Protein AF-A0A2A4V7C4-F1 (afdb_monomer_lite)

Structure (mmCIF, N/CA/C/O backbone):
data_AF-A0A2A4V7C4-F1
#
_entry.id   AF-A0A2A4V7C4-F1
#
loop_
_atom_site.group_PDB
_atom_site.id
_atom_site.type_symbol
_atom_site.label_atom_id
_atom_site.label_alt_id
_atom_site.label_comp_id
_atom_site.label_asym_id
_atom_site.label_entity_id
_atom_site.label_seq_id
_atom_site.pdbx_PDB_ins_code
_atom_site.Cartn_x
_atom_site.Cartn_y
_atom_site.Cartn_z
_atom_site.occupancy
_atom_site.B_iso_or_equiv
_atom_site.auth_seq_id
_atom_site.auth_comp_id
_atom_site.auth_asym_id
_atom_site.auth_atom_id
_atom_site.pdbx_PDB_model_num
ATOM 1 N N . MET A 1 1 ? -50.297 -14.830 49.606 1.00 53.78 1 MET A N 1
ATOM 2 C CA . MET A 1 1 ? -48.81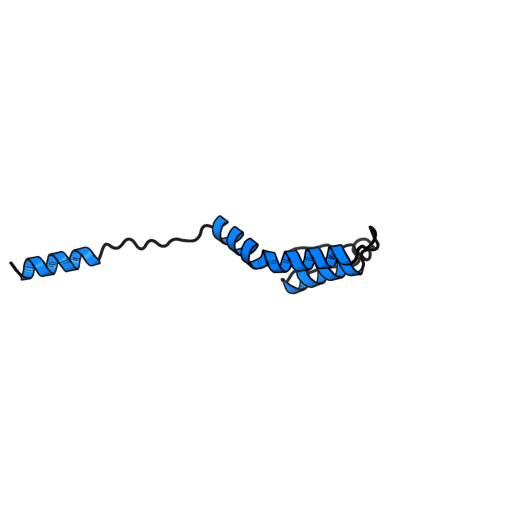4 -14.802 49.584 1.00 53.78 1 MET A CA 1
ATOM 3 C C . MET A 1 1 ? -48.220 -15.197 48.227 1.00 53.78 1 MET A C 1
ATOM 5 O O . MET A 1 1 ? -47.439 -14.420 47.709 1.00 53.78 1 MET A O 1
ATOM 9 N N . LYS A 1 2 ? -48.659 -16.287 47.569 1.00 44.44 2 LYS A N 1
ATOM 10 C CA . LYS A 1 2 ? -48.144 -16.719 46.241 1.00 44.44 2 LYS A CA 1
ATOM 11 C C . LYS A 1 2 ? -48.295 -15.696 45.090 1.00 44.44 2 LYS A C 1
ATOM 13 O O . LYS A 1 2 ? -47.464 -15.665 44.196 1.00 44.44 2 LYS A O 1
ATOM 18 N N . ARG A 1 3 ? -49.326 -14.835 45.126 1.00 51.78 3 ARG A N 1
ATOM 19 C CA . ARG A 1 3 ? -49.554 -13.756 44.135 1.00 51.78 3 ARG A CA 1
ATOM 20 C C . ARG A 1 3 ? -48.656 -12.528 44.342 1.00 51.78 3 ARG A C 1
ATOM 22 O O . ARG A 1 3 ? -48.299 -11.886 43.366 1.00 51.78 3 ARG A O 1
ATOM 29 N N . LEU A 1 4 ? -48.250 -12.249 45.588 1.00 54.84 4 LEU A N 1
ATOM 30 C CA . LEU A 1 4 ? -47.230 -11.230 45.872 1.00 54.84 4 LEU A CA 1
ATOM 31 C C . LEU A 1 4 ? -45.839 -11.726 45.459 1.00 54.84 4 LEU A C 1
ATOM 33 O O . LEU A 1 4 ? -45.064 -10.961 44.898 1.00 54.84 4 LEU A O 1
ATOM 37 N N . SER A 1 5 ? -45.554 -13.016 45.669 1.00 52.66 5 SER A N 1
ATOM 38 C CA . SER A 1 5 ? -44.297 -13.635 45.232 1.00 52.66 5 SER A CA 1
ATOM 39 C C . SER A 1 5 ? -44.124 -13.622 43.709 1.00 52.66 5 SER A C 1
ATOM 41 O O . SER A 1 5 ? -43.003 -13.479 43.241 1.00 52.66 5 SER A O 1
ATOM 43 N N . LEU A 1 6 ? -45.217 -13.735 42.944 1.00 53.28 6 LEU A N 1
ATOM 44 C CA . LEU A 1 6 ? -45.179 -13.725 41.477 1.00 53.28 6 LEU A CA 1
ATOM 45 C C . LEU A 1 6 ? -45.023 -12.312 40.886 1.00 53.28 6 LEU A C 1
ATOM 47 O O . LEU A 1 6 ? -44.414 -12.157 39.836 1.00 53.28 6 LEU A O 1
ATOM 51 N N . ALA A 1 7 ? -45.536 -11.283 41.568 1.00 56.22 7 ALA A N 1
ATOM 52 C CA . ALA A 1 7 ? -45.378 -9.891 41.142 1.00 56.22 7 ALA A CA 1
ATOM 53 C C . ALA A 1 7 ? -43.950 -9.366 41.385 1.00 56.22 7 ALA A C 1
ATOM 55 O O . ALA A 1 7 ? -43.426 -8.577 40.596 1.00 56.22 7 ALA A O 1
ATOM 56 N N . LEU A 1 8 ? -43.304 -9.836 42.458 1.00 56.44 8 LEU A N 1
ATOM 57 C CA . LEU A 1 8 ? -41.955 -9.413 42.830 1.00 56.44 8 LEU A CA 1
ATOM 58 C C . LEU A 1 8 ? -40.881 -9.978 41.885 1.00 56.44 8 LEU A C 1
ATOM 60 O O . LEU A 1 8 ? -39.890 -9.307 41.611 1.00 56.44 8 LEU A O 1
ATOM 64 N N . THR A 1 9 ? -41.094 -11.173 41.329 1.00 56.66 9 THR A N 1
ATOM 65 C CA . THR A 1 9 ? -40.182 -11.766 40.340 1.00 56.66 9 THR A CA 1
ATOM 66 C C . THR A 1 9 ? -40.309 -11.119 38.961 1.00 56.66 9 THR A C 1
ATOM 68 O O . THR A 1 9 ? -39.298 -10.943 38.288 1.00 56.66 9 THR A O 1
ATOM 71 N N . THR A 1 10 ? -41.503 -10.682 38.547 1.00 57.25 10 THR A N 1
ATOM 72 C CA . THR A 1 10 ? -41.690 -9.958 37.274 1.00 57.25 10 THR A CA 1
ATOM 73 C C . THR A 1 10 ? -41.091 -8.551 37.271 1.00 57.25 10 THR A C 1
ATOM 75 O O . THR A 1 10 ? -40.643 -8.092 36.224 1.00 57.25 10 THR A O 1
ATOM 78 N N . ALA A 1 11 ? -41.026 -7.875 38.422 1.00 56.38 11 ALA A N 1
ATOM 79 C CA . ALA A 1 11 ? -40.415 -6.547 38.515 1.00 56.38 11 ALA A CA 1
ATOM 80 C C . ALA A 1 11 ? -38.881 -6.586 38.360 1.00 56.38 11 ALA A C 1
ATOM 82 O O . ALA A 1 11 ? -38.291 -5.636 37.853 1.00 56.38 11 ALA A O 1
ATOM 83 N N . LEU A 1 12 ? -38.242 -7.698 38.740 1.00 54.38 12 LEU A N 1
ATOM 84 C CA . LEU A 1 12 ? -36.785 -7.847 38.700 1.00 54.38 12 LEU A CA 1
ATOM 85 C C . LEU A 1 12 ? -36.238 -8.129 37.285 1.00 54.38 12 LEU A C 1
ATOM 87 O O . LEU A 1 12 ? -35.066 -7.879 37.022 1.00 54.38 12 LEU A O 1
ATOM 91 N N . LEU A 1 13 ? -37.074 -8.603 36.350 1.00 56.34 13 LEU A N 1
ATOM 92 C CA . LEU A 1 13 ? -36.666 -8.814 34.952 1.00 56.34 13 LEU A CA 1
ATOM 93 C C . LEU A 1 13 ? -36.661 -7.532 34.099 1.00 56.34 13 LEU A C 1
ATOM 95 O O . LEU A 1 13 ? -36.068 -7.534 33.025 1.00 56.34 13 LEU A O 1
ATOM 99 N N . LEU A 1 14 ? -37.287 -6.442 34.555 1.00 57.44 14 LEU A N 1
ATOM 100 C CA . LEU A 1 14 ? -37.400 -5.194 33.782 1.00 57.44 14 LEU A CA 1
ATOM 101 C C . LEU A 1 14 ? -36.219 -4.231 33.978 1.00 57.44 14 LEU A C 1
ATOM 103 O O . LEU A 1 14 ? -36.143 -3.213 33.297 1.00 57.44 14 LEU A O 1
ATOM 107 N N . THR A 1 15 ? -35.283 -4.543 34.875 1.00 58.94 15 THR A N 1
ATOM 108 C CA . THR A 1 15 ? -34.139 -3.681 35.208 1.00 58.94 15 THR A CA 1
ATOM 109 C C . THR A 1 15 ? -32.812 -4.274 34.742 1.00 58.94 15 THR A C 1
ATOM 111 O O . THR A 1 15 ? -31.834 -4.265 35.489 1.00 58.94 15 THR A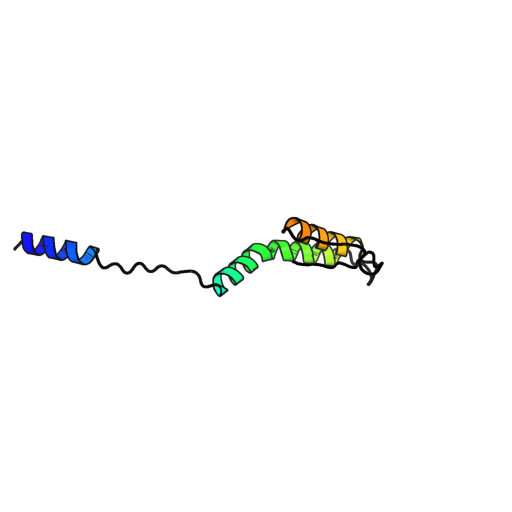 O 1
ATOM 114 N N . GLN A 1 16 ? -32.754 -4.828 33.530 1.00 65.94 16 GLN A N 1
ATOM 115 C CA . GLN A 1 16 ? -31.461 -5.130 32.918 1.00 65.94 16 GLN A CA 1
ATOM 116 C C . GLN A 1 16 ? -30.910 -3.843 32.294 1.00 65.94 16 GLN A C 1
ATOM 118 O O . GLN A 1 16 ? -31.516 -3.333 31.348 1.00 65.94 16 GLN A O 1
ATOM 123 N N . PRO A 1 17 ? -29.791 -3.285 32.792 1.00 64.25 17 PRO A N 1
ATOM 124 C CA . PRO A 1 17 ? -29.106 -2.240 32.057 1.00 64.25 17 PRO A CA 1
ATOM 125 C C . PRO A 1 17 ? -28.629 -2.867 30.747 1.00 64.25 17 PRO A C 1
ATOM 127 O O . PRO A 1 17 ? -27.860 -3.829 30.751 1.00 64.25 17 PRO A O 1
ATOM 130 N N . ALA A 1 18 ? -29.122 -2.354 29.621 1.00 63.12 18 ALA A N 1
ATOM 131 C CA . ALA A 1 18 ? -28.558 -2.671 28.324 1.00 63.12 18 ALA A CA 1
ATOM 132 C C . ALA A 1 18 ? -27.120 -2.145 28.333 1.00 63.12 18 ALA A C 1
ATOM 134 O O . ALA A 1 18 ? -26.890 -0.952 28.142 1.00 63.12 18 ALA A O 1
ATOM 135 N N . LEU A 1 19 ? -26.151 -3.017 28.618 1.00 59.34 19 LEU A N 1
ATOM 136 C CA . LEU A 1 19 ? -24.747 -2.698 28.405 1.00 59.34 19 LEU A CA 1
ATOM 137 C C . LEU A 1 19 ? -24.521 -2.722 26.895 1.00 59.34 19 LEU A C 1
ATOM 139 O O . LEU A 1 19 ? -24.039 -3.701 26.330 1.00 59.34 19 LEU A O 1
ATOM 143 N N . ALA A 1 20 ? -24.946 -1.653 26.227 1.00 59.66 20 ALA A N 1
ATOM 144 C CA . ALA A 1 20 ? -24.484 -1.340 24.893 1.00 59.66 20 ALA A CA 1
ATOM 145 C C . ALA A 1 20 ? -22.999 -0.988 25.033 1.00 59.66 20 ALA A C 1
ATOM 147 O O . ALA A 1 20 ? -22.643 0.147 25.341 1.00 59.66 20 ALA A O 1
ATOM 148 N N . ASN A 1 21 ? -22.132 -1.991 24.895 1.00 63.34 21 ASN A N 1
ATOM 149 C CA . ASN A 1 21 ? -20.706 -1.759 24.740 1.00 63.34 21 ASN A CA 1
ATOM 150 C C . ASN A 1 21 ? -20.502 -1.215 23.322 1.00 63.34 21 ASN A C 1
ATOM 152 O O . ASN A 1 21 ? -20.309 -1.974 22.372 1.00 63.34 21 ASN A O 1
ATOM 156 N N . GLU A 1 22 ? -20.676 0.094 23.145 1.00 68.62 22 GLU A N 1
ATOM 157 C CA . GLU A 1 22 ? -20.254 0.737 21.911 1.00 68.62 22 GLU A CA 1
ATOM 158 C C . GLU A 1 22 ? -18.734 0.660 21.850 1.00 68.62 22 GLU A C 1
ATOM 160 O O . GLU A 1 22 ? -18.047 1.347 22.605 1.00 68.62 22 GLU A O 1
ATOM 165 N N . ASN A 1 23 ? -18.215 -0.173 20.944 1.00 73.81 23 ASN A N 1
ATOM 166 C CA . ASN A 1 23 ? -16.783 -0.214 20.679 1.00 73.81 23 ASN A CA 1
ATOM 167 C C . ASN A 1 23 ? -16.300 1.215 20.410 1.00 73.81 23 ASN A C 1
ATOM 169 O O . ASN A 1 23 ? -16.795 1.901 19.498 1.00 73.81 23 ASN A O 1
ATOM 173 N N . THR A 1 24 ? -15.338 1.644 21.214 1.00 88.94 24 THR A N 1
ATOM 174 C CA . THR A 1 24 ? -14.708 2.956 21.122 1.00 88.94 24 THR A CA 1
ATOM 175 C C . THR A 1 24 ? -14.084 3.133 19.736 1.00 88.94 24 THR A C 1
ATOM 177 O O . THR A 1 24 ? -13.792 2.164 19.024 1.00 88.94 24 THR A O 1
ATOM 180 N N . TRP A 1 25 ? -13.873 4.375 19.294 1.00 92.44 25 TRP A N 1
ATOM 181 C CA . TRP A 1 25 ? -13.221 4.600 17.999 1.00 92.44 25 TRP A CA 1
ATOM 182 C C . TRP A 1 25 ? -11.795 4.026 17.985 1.00 92.44 25 TRP A C 1
ATOM 184 O O . TRP A 1 25 ? -11.340 3.557 16.947 1.00 92.44 25 TRP A O 1
ATOM 194 N N . GLN A 1 26 ? -11.131 3.983 19.142 1.00 94.06 26 GLN A N 1
ATOM 195 C CA . GLN A 1 26 ? -9.824 3.365 19.336 1.00 94.06 26 GLN A CA 1
ATOM 196 C C . GLN A 1 26 ? -9.874 1.862 19.048 1.00 94.06 26 GLN A C 1
ATOM 198 O O . GLN A 1 26 ? -9.088 1.374 18.244 1.00 94.06 26 GLN A O 1
ATOM 203 N N . GLU A 1 27 ? -10.824 1.132 19.639 1.00 93.56 27 GLU A N 1
ATOM 204 C CA . GLU A 1 27 ? -10.995 -0.309 19.391 1.00 93.56 27 GLU A CA 1
ATOM 205 C C . GLU A 1 27 ? -11.331 -0.597 17.926 1.00 93.56 27 GLU A C 1
ATOM 207 O O . GLU A 1 27 ? -10.827 -1.560 17.351 1.00 93.56 27 GLU A O 1
ATOM 212 N N . LYS A 1 28 ? -12.134 0.265 17.291 1.00 94.31 28 LYS A N 1
ATOM 213 C CA . LYS A 1 28 ? -12.442 0.161 15.857 1.00 94.31 28 LYS A CA 1
ATOM 214 C C . LYS A 1 28 ? -11.195 0.352 14.989 1.00 94.31 28 LYS A C 1
ATOM 216 O O . LYS A 1 28 ? -10.995 -0.420 14.056 1.00 94.31 28 LYS A O 1
ATOM 221 N N . VAL A 1 29 ? -10.351 1.339 15.301 1.00 94.62 29 VAL A N 1
ATOM 222 C CA . VAL A 1 29 ? -9.082 1.572 14.590 1.00 94.62 29 VAL A CA 1
ATOM 223 C C . VAL A 1 29 ? -8.118 0.406 14.798 1.00 94.62 29 VAL A C 1
ATOM 225 O O . VAL A 1 29 ? -7.561 -0.089 13.822 1.00 94.62 29 VAL A O 1
ATOM 228 N N . MET A 1 30 ? -7.961 -0.078 16.032 1.00 95.81 30 MET A N 1
ATOM 229 C CA . MET A 1 30 ? -7.089 -1.220 16.321 1.00 95.81 30 MET A CA 1
ATOM 230 C C . MET A 1 30 ? -7.553 -2.480 15.590 1.00 95.81 30 MET A C 1
ATOM 232 O O . MET A 1 30 ? -6.764 -3.105 14.890 1.00 95.81 30 MET A O 1
ATOM 236 N N . SER A 1 31 ? -8.851 -2.789 15.647 1.00 95.94 31 SER A N 1
ATOM 237 C CA . SER A 1 31 ? -9.413 -3.931 14.925 1.00 95.94 31 SER A CA 1
ATOM 238 C C . SER A 1 31 ? -9.223 -3.815 13.411 1.00 95.94 31 SER A C 1
ATOM 240 O O . SER A 1 31 ? -8.948 -4.814 12.752 1.00 95.94 31 SER A O 1
ATOM 242 N N . PHE A 1 32 ? -9.342 -2.612 12.846 1.00 94.62 32 PHE A N 1
ATOM 243 C CA . PHE A 1 32 ? -9.073 -2.383 11.428 1.00 94.62 32 PHE A CA 1
ATOM 244 C C . PHE A 1 32 ? -7.606 -2.658 11.066 1.00 94.62 32 PHE A C 1
ATOM 246 O O . PHE A 1 32 ? -7.342 -3.316 10.059 1.00 94.62 32 PHE A O 1
ATOM 253 N N . VAL A 1 33 ? -6.657 -2.190 11.885 1.00 95.44 33 VAL A N 1
ATOM 254 C CA . VAL A 1 33 ? -5.225 -2.460 11.687 1.00 95.44 33 VAL A CA 1
ATOM 255 C C . VAL A 1 33 ? -4.952 -3.962 11.747 1.00 95.44 33 VAL A C 1
ATOM 257 O O . VAL A 1 33 ? -4.339 -4.497 10.824 1.00 95.44 33 VAL A O 1
ATOM 260 N N . ASP A 1 34 ? -5.477 -4.652 12.761 1.00 97.00 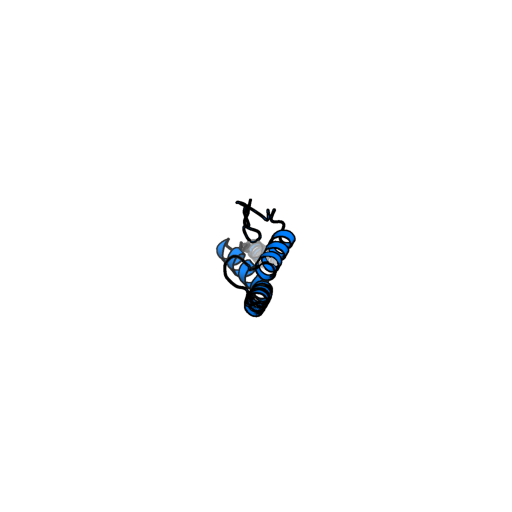34 ASP A N 1
ATOM 261 C CA . ASP A 1 34 ? -5.304 -6.100 12.929 1.00 97.00 34 ASP A CA 1
ATOM 262 C C . ASP A 1 34 ? -5.869 -6.881 11.733 1.00 97.00 34 ASP A C 1
ATOM 264 O O . ASP A 1 34 ? -5.221 -7.787 11.208 1.00 97.00 34 ASP A O 1
ATOM 268 N N . GLN A 1 35 ? -7.051 -6.495 11.240 1.00 97.19 35 GLN A N 1
ATOM 269 C CA . GLN A 1 35 ? -7.679 -7.114 10.068 1.00 97.19 35 GLN A CA 1
ATOM 270 C C . GLN A 1 35 ? -6.849 -6.952 8.787 1.00 97.19 35 GLN A C 1
ATOM 272 O O . GLN A 1 35 ? -6.914 -7.807 7.901 1.00 97.19 35 GLN A O 1
ATOM 277 N N . LYS A 1 36 ? -6.083 -5.863 8.659 1.00 96.50 36 LYS A N 1
ATOM 278 C CA . LYS A 1 36 ? -5.294 -5.558 7.457 1.00 96.50 36 LYS A CA 1
ATOM 279 C C . LYS A 1 36 ? -3.822 -5.972 7.561 1.00 96.50 36 LYS A C 1
ATOM 281 O O . LYS A 1 36 ? -3.154 -6.022 6.529 1.00 96.50 36 LYS A O 1
ATOM 286 N N . ALA A 1 37 ? -3.335 -6.324 8.752 1.00 97.06 37 ALA A N 1
ATOM 287 C CA . ALA A 1 37 ? -1.928 -6.632 9.019 1.00 97.06 37 ALA A CA 1
ATOM 288 C C . ALA A 1 37 ? -1.322 -7.623 8.010 1.00 97.06 37 ALA A C 1
ATOM 290 O O . ALA A 1 37 ? -0.338 -7.305 7.348 1.00 97.06 37 ALA A O 1
ATOM 291 N N . SER A 1 38 ? -1.970 -8.773 7.791 1.00 97.75 38 SER A N 1
ATOM 292 C CA . SER A 1 38 ? -1.464 -9.792 6.858 1.00 97.75 38 SER A CA 1
ATOM 293 C C . SER A 1 38 ? -1.348 -9.288 5.413 1.00 97.75 38 SER A C 1
ATOM 295 O O . SER A 1 38 ? -0.404 -9.644 4.708 1.00 97.75 38 SER A O 1
ATOM 297 N N . VAL A 1 39 ? -2.281 -8.443 4.964 1.00 96.56 39 VAL A N 1
ATOM 298 C CA . VAL A 1 39 ? -2.239 -7.858 3.616 1.00 96.56 39 VAL A CA 1
ATOM 299 C C . VAL A 1 39 ? -1.056 -6.900 3.496 1.00 96.56 39 VAL A C 1
ATOM 301 O O . VAL A 1 39 ? -0.329 -6.946 2.502 1.00 96.56 39 VAL A O 1
ATOM 304 N N . TYR A 1 40 ? -0.831 -6.067 4.511 1.00 96.25 40 TYR A N 1
ATOM 305 C CA . TYR A 1 40 ? 0.285 -5.123 4.532 1.00 96.25 40 TYR A CA 1
ATOM 306 C C . TYR A 1 40 ? 1.641 -5.825 4.622 1.00 96.25 40 TYR A C 1
ATOM 308 O O . TYR A 1 40 ? 2.559 -5.424 3.909 1.00 96.25 40 TYR A O 1
ATOM 316 N N . ASP A 1 41 ? 1.749 -6.913 5.386 1.00 97.50 41 ASP A N 1
ATOM 317 C CA . ASP A 1 41 ? 2.966 -7.731 5.453 1.00 97.50 41 ASP A CA 1
ATOM 318 C C . ASP A 1 41 ? 3.339 -8.298 4.079 1.00 97.50 41 ASP A C 1
ATOM 320 O O . ASP A 1 41 ? 4.490 -8.208 3.649 1.00 97.50 41 ASP A O 1
ATOM 324 N N . ILE A 1 42 ? 2.359 -8.839 3.347 1.00 97.31 42 ILE A N 1
ATOM 325 C CA . ILE A 1 42 ? 2.579 -9.367 1.994 1.00 97.31 42 ILE A CA 1
ATOM 326 C C . ILE A 1 42 ? 3.056 -8.254 1.060 1.00 97.31 42 ILE A C 1
ATOM 328 O O . ILE A 1 42 ? 4.040 -8.432 0.348 1.00 97.31 42 ILE A O 1
ATOM 332 N N . ILE A 1 43 ? 2.393 -7.095 1.079 1.00 96.38 43 ILE A N 1
ATOM 333 C CA . ILE A 1 43 ? 2.763 -5.951 0.235 1.00 96.38 43 ILE A CA 1
ATOM 334 C C . ILE A 1 43 ? 4.182 -5.473 0.552 1.00 96.38 43 ILE A C 1
ATOM 336 O O . ILE A 1 43 ? 4.966 -5.244 -0.369 1.00 96.38 43 ILE A O 1
ATOM 340 N N . ALA A 1 44 ? 4.521 -5.336 1.834 1.00 95.31 44 ALA A N 1
ATOM 341 C CA . ALA A 1 44 ? 5.837 -4.891 2.272 1.00 95.31 44 ALA A CA 1
ATOM 342 C C . ALA A 1 44 ? 6.934 -5.873 1.839 1.00 95.31 44 ALA A C 1
ATOM 344 O O . ALA A 1 44 ? 7.975 -5.452 1.333 1.00 95.31 44 ALA A O 1
ATOM 345 N N . LEU A 1 45 ? 6.688 -7.180 1.969 1.00 96.94 45 LEU A N 1
ATOM 346 C CA . LEU A 1 45 ? 7.613 -8.212 1.504 1.00 96.94 45 LEU A CA 1
ATOM 347 C C . LEU A 1 45 ? 7.742 -8.234 -0.022 1.00 96.94 45 LEU A C 1
ATOM 349 O O . LEU A 1 45 ? 8.851 -8.391 -0.525 1.00 96.94 45 LEU A O 1
ATOM 353 N N . ASP A 1 46 ? 6.646 -8.067 -0.764 1.00 95.62 46 ASP A N 1
ATOM 354 C CA . ASP A 1 46 ? 6.677 -7.975 -2.227 1.00 95.62 46 ASP A CA 1
ATOM 355 C C . ASP A 1 46 ? 7.534 -6.788 -2.679 1.00 95.62 46 ASP A C 1
ATOM 357 O O . ASP A 1 46 ? 8.427 -6.963 -3.503 1.00 95.62 46 ASP A O 1
ATOM 361 N N . ILE A 1 47 ? 7.313 -5.605 -2.095 1.00 94.00 47 ILE A N 1
ATOM 362 C CA . ILE A 1 47 ? 8.110 -4.401 -2.369 1.00 94.00 47 ILE A CA 1
ATOM 363 C C . ILE A 1 47 ? 9.584 -4.643 -2.026 1.00 94.00 47 ILE A C 1
ATOM 365 O O . ILE A 1 47 ? 10.461 -4.387 -2.848 1.00 94.00 47 ILE A O 1
ATOM 369 N N . GLY A 1 48 ? 9.869 -5.196 -0.844 1.00 92.44 48 GLY A N 1
ATOM 370 C CA . GLY A 1 48 ? 11.237 -5.483 -0.414 1.00 92.44 48 GLY A CA 1
ATOM 371 C C . GLY A 1 48 ? 11.977 -6.459 -1.337 1.00 92.44 48 GLY A C 1
ATOM 372 O O . GLY A 1 48 ? 13.180 -6.311 -1.544 1.00 92.44 48 GLY A O 1
ATOM 373 N N . ARG A 1 49 ? 11.273 -7.429 -1.936 1.00 95.81 49 ARG A N 1
ATOM 374 C CA . ARG A 1 49 ? 11.855 -8.403 -2.877 1.00 95.81 49 ARG A CA 1
ATOM 375 C C . ARG A 1 49 ? 12.201 -7.815 -4.243 1.00 95.81 49 ARG A C 1
ATOM 377 O O . ARG A 1 49 ? 13.045 -8.387 -4.926 1.00 95.81 49 ARG A O 1
ATOM 384 N N . LEU A 1 50 ? 11.559 -6.721 -4.651 1.00 93.88 50 LEU A N 1
ATOM 385 C CA . LEU A 1 50 ? 11.811 -6.093 -5.952 1.00 93.88 50 LEU A CA 1
ATOM 386 C C . LEU A 1 50 ? 13.174 -5.387 -6.004 1.00 93.88 50 LEU A C 1
ATOM 388 O O . LEU A 1 50 ? 13.760 -5.313 -7.080 1.00 93.88 50 LEU A O 1
ATOM 392 N N . ALA A 1 51 ? 13.691 -4.932 -4.853 1.00 89.44 51 ALA A N 1
ATOM 393 C CA . ALA A 1 51 ? 15.040 -4.375 -4.691 1.00 89.44 51 ALA A CA 1
ATOM 394 C C . ALA A 1 51 ? 15.420 -3.308 -5.743 1.00 89.44 51 ALA A C 1
ATOM 396 O O . ALA A 1 51 ? 16.536 -3.292 -6.265 1.00 89.44 51 ALA A O 1
ATOM 397 N N . GLU A 1 52 ? 14.481 -2.418 -6.069 1.00 91.00 52 GLU A N 1
ATOM 398 C CA . GLU A 1 52 ? 14.691 -1.362 -7.060 1.00 91.00 52 GLU A CA 1
ATOM 399 C C . GLU A 1 52 ? 15.427 -0.149 -6.468 1.00 91.00 52 GLU A C 1
ATOM 401 O O . GLU A 1 52 ? 15.367 0.134 -5.271 1.00 91.00 52 GLU A O 1
ATOM 406 N N . ILE A 1 53 ? 16.145 0.573 -7.328 1.00 88.31 53 ILE A N 1
ATOM 407 C CA . ILE A 1 53 ? 16.914 1.761 -6.947 1.00 88.31 53 ILE A CA 1
ATOM 408 C C . ILE A 1 53 ? 15.981 2.968 -6.830 1.00 88.31 53 ILE A C 1
ATOM 410 O O . ILE A 1 53 ? 15.068 3.128 -7.640 1.00 88.31 53 ILE A O 1
ATOM 414 N N . GLY A 1 54 ? 16.305 3.856 -5.885 1.00 84.62 54 GLY A N 1
ATOM 415 C CA . GLY A 1 54 ? 15.762 5.210 -5.771 1.00 84.62 54 GLY A CA 1
ATOM 416 C C . GLY A 1 54 ? 15.480 5.874 -7.125 1.00 84.62 54 GLY A C 1
ATOM 417 O O . GLY A 1 54 ? 16.381 5.926 -7.961 1.00 84.62 54 GLY A O 1
ATOM 418 N N . TYR A 1 55 ? 14.277 6.416 -7.325 1.00 82.94 55 TYR A N 1
ATOM 419 C CA . TYR A 1 55 ? 13.798 7.068 -8.560 1.00 82.94 55 TYR A CA 1
ATOM 420 C C . TYR A 1 55 ? 13.519 6.148 -9.762 1.00 82.94 55 TYR A C 1
ATOM 422 O O . TYR A 1 55 ? 13.023 6.622 -10.787 1.00 82.94 55 TYR A O 1
ATOM 430 N N . LEU A 1 56 ? 13.812 4.851 -9.657 1.00 87.25 56 LEU A N 1
ATOM 431 C CA . LEU A 1 56 ? 13.602 3.842 -10.701 1.00 87.25 56 LEU A CA 1
ATOM 432 C C . LEU A 1 56 ? 12.750 2.661 -10.199 1.00 87.25 56 LEU A C 1
ATOM 434 O O . LEU A 1 56 ? 12.778 1.579 -10.782 1.00 87.25 56 LEU A O 1
ATOM 438 N N . GLU A 1 57 ? 11.968 2.863 -9.140 1.00 89.69 57 GLU A N 1
ATOM 439 C CA . GLU A 1 57 ? 11.131 1.856 -8.477 1.00 89.69 57 GLU A CA 1
ATOM 440 C C . GLU A 1 57 ? 9.815 1.577 -9.222 1.00 89.69 57 GLU A C 1
ATOM 442 O O . GLU A 1 57 ? 8.720 1.695 -8.667 1.00 89.69 57 GLU A O 1
ATOM 447 N N . ILE A 1 58 ? 9.895 1.257 -10.514 1.00 90.31 58 ILE A N 1
ATOM 448 C CA . ILE A 1 58 ? 8.717 1.121 -11.380 1.00 90.31 58 ILE A CA 1
ATOM 449 C C . ILE A 1 58 ? 7.770 0.033 -10.865 1.00 90.31 58 ILE A C 1
ATOM 451 O O . ILE A 1 58 ? 6.557 0.249 -10.789 1.00 90.31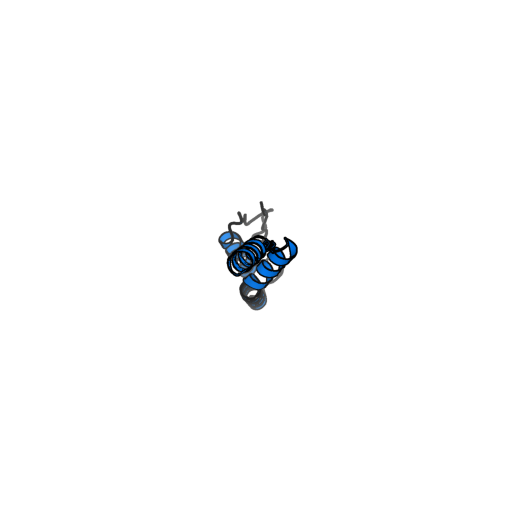 58 ILE A O 1
ATOM 455 N N . GLN A 1 59 ? 8.296 -1.133 -10.491 1.00 93.06 59 GLN A N 1
ATOM 456 C CA . GLN A 1 59 ? 7.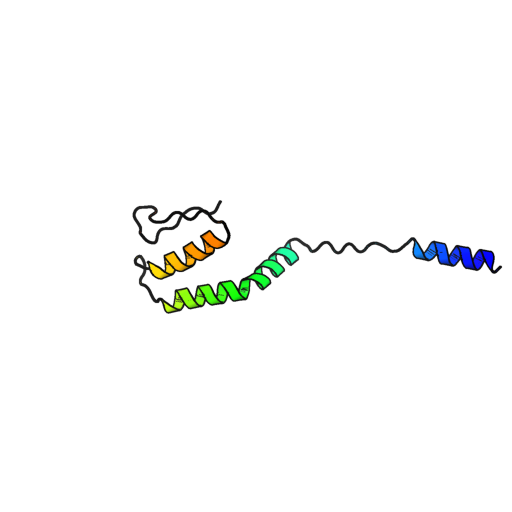473 -2.254 -10.043 1.00 93.06 59 GLN A CA 1
ATOM 457 C C . GLN A 1 59 ? 6.969 -2.046 -8.616 1.00 93.06 59 GLN A C 1
ATOM 459 O O . GLN A 1 59 ? 5.807 -2.332 -8.330 1.00 93.06 59 GLN A O 1
ATOM 464 N N . SER A 1 60 ? 7.805 -1.505 -7.736 1.00 93.12 60 SER A N 1
ATOM 465 C CA . SER A 1 60 ? 7.478 -1.268 -6.331 1.00 93.12 60 SER A CA 1
ATOM 466 C C . SER A 1 60 ? 6.429 -0.164 -6.200 1.00 93.12 60 SER A C 1
ATOM 468 O O . SER A 1 60 ? 5.424 -0.336 -5.505 1.00 93.12 60 SER A O 1
ATOM 470 N N . SER A 1 61 ? 6.594 0.932 -6.952 1.00 91.94 61 SER A N 1
ATOM 471 C CA . SER A 1 61 ? 5.614 2.021 -7.048 1.00 91.94 61 SER A CA 1
ATOM 472 C C . SER A 1 61 ? 4.295 1.527 -7.642 1.00 91.94 61 SER A C 1
ATOM 474 O O . SER A 1 61 ? 3.220 1.826 -7.111 1.00 91.94 61 SER A O 1
ATOM 476 N N . LYS A 1 62 ? 4.347 0.679 -8.681 1.00 91.94 62 LYS A N 1
ATOM 477 C CA . LYS A 1 62 ? 3.147 0.045 -9.238 1.00 91.94 62 LYS A CA 1
ATOM 478 C C . LYS A 1 62 ? 2.445 -0.851 -8.212 1.00 91.94 62 LYS A C 1
ATOM 480 O O . LYS A 1 62 ? 1.235 -0.733 -8.046 1.00 91.94 62 LYS A O 1
ATOM 485 N N . ARG A 1 63 ? 3.181 -1.711 -7.501 1.00 94.81 63 ARG A N 1
ATOM 486 C CA . ARG A 1 63 ? 2.633 -2.654 -6.511 1.00 94.81 63 ARG A CA 1
ATOM 487 C C . ARG A 1 63 ? 1.884 -1.946 -5.383 1.00 94.81 63 ARG A C 1
ATOM 489 O O . ARG A 1 63 ? 0.822 -2.425 -4.974 1.00 94.81 63 ARG A O 1
ATOM 496 N N . LEU A 1 64 ? 2.425 -0.825 -4.904 1.00 92.38 64 LEU A N 1
ATOM 497 C CA . LEU A 1 64 ? 1.787 0.035 -3.907 1.00 92.38 64 LEU A CA 1
ATOM 498 C C . LEU A 1 64 ? 0.561 0.751 -4.488 1.00 92.38 64 LEU A C 1
ATOM 500 O O . LEU A 1 64 ? -0.523 0.706 -3.908 1.00 92.38 64 LEU A O 1
ATOM 504 N N . SER A 1 65 ? 0.718 1.365 -5.661 1.00 91.94 65 SER A N 1
ATOM 505 C CA . SER A 1 65 ? -0.353 2.100 -6.340 1.00 91.94 65 SER A CA 1
ATOM 506 C C . SER A 1 65 ? -1.558 1.218 -6.661 1.00 91.94 65 SER A C 1
ATOM 508 O O . SER A 1 65 ? -2.697 1.661 -6.536 1.00 91.94 65 SER A O 1
ATOM 510 N N . ASP A 1 66 ? -1.328 -0.032 -7.059 1.00 93.31 66 ASP A N 1
ATOM 511 C CA . ASP A 1 66 ? -2.388 -1.000 -7.337 1.00 93.31 66 ASP A CA 1
ATOM 512 C C . ASP A 1 66 ? -3.182 -1.344 -6.070 1.00 93.31 66 ASP A C 1
ATOM 514 O O . ASP A 1 66 ? -4.409 -1.416 -6.124 1.00 93.31 66 ASP A O 1
ATOM 518 N N . HIS A 1 67 ? -2.509 -1.499 -4.923 1.00 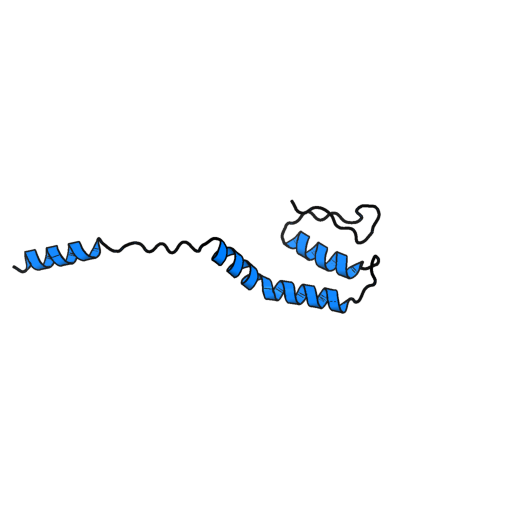94.00 67 HIS A N 1
ATOM 519 C CA . HIS A 1 67 ? -3.192 -1.725 -3.648 1.00 94.00 67 HIS A CA 1
ATOM 520 C C . HIS A 1 67 ? -4.051 -0.521 -3.245 1.00 94.00 67 HIS A C 1
ATOM 522 O O . HIS A 1 67 ? -5.221 -0.688 -2.910 1.00 94.00 67 HIS A O 1
ATOM 528 N N . LEU A 1 68 ? -3.512 0.696 -3.355 1.00 92.25 68 LEU A N 1
ATOM 529 C CA . LEU A 1 68 ? -4.263 1.921 -3.073 1.00 92.25 68 LEU A CA 1
ATOM 530 C C . LEU A 1 68 ? -5.498 2.049 -3.979 1.00 92.25 68 LEU A C 1
ATOM 532 O O . LEU A 1 68 ? -6.597 2.318 -3.501 1.00 92.25 68 LEU A O 1
ATOM 536 N N . LYS A 1 69 ? -5.365 1.788 -5.283 1.00 92.44 69 LYS A N 1
ATOM 537 C CA . LYS A 1 69 ? -6.518 1.783 -6.198 1.00 92.44 69 LYS A CA 1
ATOM 538 C C . LYS A 1 69 ? -7.568 0.745 -5.795 1.00 92.44 69 LYS A C 1
ATOM 540 O O . LYS A 1 69 ? -8.759 1.036 -5.876 1.00 92.44 69 LYS A O 1
ATOM 545 N N . ALA A 1 70 ? -7.145 -0.438 -5.346 1.00 94.06 70 ALA A N 1
ATOM 546 C CA . ALA A 1 70 ? -8.052 -1.492 -4.894 1.00 94.06 70 ALA A CA 1
ATOM 547 C C . ALA A 1 70 ? -8.834 -1.108 -3.623 1.00 94.06 70 ALA A C 1
ATOM 549 O O . ALA A 1 70 ? -9.993 -1.488 -3.491 1.00 94.06 70 ALA A O 1
ATOM 550 N N . GLU A 1 71 ? -8.242 -0.312 -2.730 1.00 92.94 71 GLU A N 1
ATOM 551 C CA . GLU A 1 71 ? -8.914 0.239 -1.540 1.00 92.94 71 GLU A CA 1
ATOM 552 C C . GLU A 1 71 ? -9.731 1.517 -1.850 1.00 92.94 71 GLU A C 1
ATOM 554 O O . GLU A 1 71 ? -10.267 2.153 -0.946 1.00 92.94 71 GLU A O 1
ATOM 559 N N . GLY A 1 72 ? -9.859 1.897 -3.128 1.00 92.62 72 GLY A N 1
ATOM 560 C CA . GLY A 1 72 ? -10.706 3.007 -3.578 1.00 92.62 72 GLY A CA 1
ATOM 561 C C . GLY A 1 72 ? -10.011 4.369 -3.653 1.00 92.62 72 GLY A C 1
ATOM 562 O O . GLY A 1 72 ? -10.667 5.373 -3.937 1.00 92.62 72 GLY A O 1
ATOM 563 N N . PHE A 1 73 ? -8.692 4.432 -3.448 1.00 90.69 73 PHE A N 1
ATOM 564 C CA . PHE A 1 73 ? -7.939 5.675 -3.599 1.00 90.69 73 PHE A CA 1
ATOM 565 C C . PHE A 1 73 ? -7.772 6.057 -5.077 1.00 90.69 73 PHE A C 1
ATOM 567 O O . PHE A 1 73 ? -7.513 5.224 -5.950 1.00 90.69 73 PHE A O 1
ATOM 574 N N . LYS A 1 74 ? -7.849 7.360 -5.364 1.00 89.62 74 LYS A N 1
ATOM 575 C CA . LYS A 1 74 ? -7.559 7.907 -6.693 1.00 89.62 74 LYS A CA 1
ATOM 576 C C . LYS A 1 74 ? -6.062 8.182 -6.835 1.00 89.62 74 LYS A C 1
ATOM 578 O O . LYS A 1 74 ? -5.606 9.258 -6.479 1.00 89.62 74 LYS A O 1
ATOM 583 N N . VAL A 1 75 ? -5.319 7.242 -7.408 1.00 88.56 75 VAL A N 1
ATOM 584 C CA . VAL A 1 75 ? -3.864 7.383 -7.592 1.00 88.56 75 VAL A CA 1
ATOM 585 C C . VAL A 1 75 ? -3.522 7.986 -8.956 1.00 88.56 75 VAL A C 1
ATOM 587 O O . VAL A 1 75 ? -3.914 7.440 -9.991 1.00 88.56 75 VAL A O 1
ATOM 590 N N . GLU A 1 76 ? -2.752 9.075 -8.951 1.00 86.50 76 GLU A N 1
ATOM 591 C CA . GLU A 1 76 ? -2.141 9.685 -10.136 1.00 86.50 76 GLU A CA 1
ATOM 592 C C . GLU A 1 76 ? -0.651 9.326 -10.212 1.00 86.50 76 GLU A C 1
ATOM 594 O O . GLU A 1 76 ? 0.083 9.520 -9.244 1.00 86.50 76 GLU A O 1
ATOM 599 N N . ASN A 1 77 ? -0.218 8.807 -11.364 1.00 83.69 77 ASN A N 1
ATOM 600 C CA . ASN A 1 77 ? 1.176 8.450 -11.642 1.00 83.69 77 ASN A CA 1
ATOM 601 C C . ASN A 1 77 ? 1.834 9.532 -12.506 1.00 83.69 77 ASN A C 1
ATOM 603 O O . ASN A 1 77 ? 1.149 10.197 -13.281 1.00 83.69 77 ASN A O 1
ATOM 607 N N . GLY A 1 78 ? 3.165 9.639 -12.466 1.00 80.44 78 GLY A N 1
ATOM 608 C CA . GLY A 1 78 ? 3.894 10.555 -13.351 1.00 80.44 78 GLY A CA 1
ATOM 609 C C . GLY A 1 78 ? 3.938 12.000 -12.848 1.00 80.44 78 GLY A C 1
ATOM 610 O O . GLY A 1 78 ? 4.252 12.911 -13.617 1.00 80.44 78 GLY A O 1
ATOM 611 N N . VAL A 1 79 ? 3.606 12.231 -11.574 1.00 84.19 79 VAL A N 1
ATOM 612 C CA . VAL A 1 79 ? 3.557 13.580 -11.002 1.00 84.19 79 VAL A CA 1
ATOM 613 C C . VAL A 1 79 ? 4.951 14.203 -11.034 1.00 84.19 79 VAL A C 1
ATOM 615 O O . VAL A 1 79 ? 5.947 13.537 -10.759 1.00 84.19 79 VAL A O 1
ATOM 618 N N . ALA A 1 80 ? 5.022 15.483 -11.408 1.00 83.75 80 ALA A N 1
ATOM 619 C CA . ALA A 1 80 ? 6.279 16.211 -11.591 1.00 83.75 80 ALA A CA 1
ATOM 620 C C . ALA A 1 80 ? 7.254 15.539 -12.584 1.00 83.75 80 ALA A C 1
ATOM 622 O O . ALA A 1 80 ? 8.468 15.655 -12.439 1.00 83.75 80 ALA A O 1
ATOM 623 N N . ASN A 1 81 ? 6.725 14.851 -13.606 1.00 77.75 81 ASN A N 1
ATOM 624 C CA . ASN A 1 81 ? 7.508 14.134 -14.617 1.00 77.75 81 ASN A CA 1
ATOM 625 C C . ASN A 1 81 ? 8.370 12.995 -14.035 1.00 77.75 81 ASN A C 1
ATOM 627 O O . ASN A 1 81 ? 9.358 12.580 -14.640 1.00 77.75 81 ASN A O 1
ATOM 631 N N . MET A 1 82 ? 7.996 12.488 -12.856 1.00 79.94 82 MET A N 1
ATOM 632 C CA . MET A 1 82 ? 8.651 11.358 -12.207 1.00 79.94 82 MET A CA 1
ATOM 633 C C . MET A 1 82 ? 7.813 10.094 -12.412 1.00 79.94 82 MET A C 1
ATOM 635 O O . MET A 1 82 ? 6.678 10.047 -11.936 1.00 79.94 82 MET A O 1
ATOM 639 N N . PRO A 1 83 ? 8.341 9.042 -13.061 1.00 73.81 83 PRO A N 1
ATOM 640 C CA . PRO A 1 83 ? 7.567 7.834 -13.348 1.00 73.81 83 PRO A CA 1
ATOM 641 C C . PRO A 1 83 ? 7.078 7.117 -12.080 1.00 73.81 83 PRO A C 1
ATOM 643 O O . PRO A 1 83 ? 6.045 6.454 -12.124 1.00 73.81 83 PRO A O 1
ATOM 646 N N . THR A 1 84 ? 7.775 7.297 -10.951 1.00 79.31 84 THR A N 1
ATOM 647 C CA . THR A 1 84 ? 7.411 6.751 -9.633 1.00 79.31 84 THR A CA 1
ATOM 648 C C . THR A 1 84 ? 6.727 7.758 -8.707 1.00 79.31 84 THR A C 1
ATOM 650 O O . THR A 1 84 ? 6.332 7.396 -7.599 1.00 79.31 84 THR A O 1
ATOM 653 N N . GLY A 1 85 ? 6.547 9.008 -9.147 1.00 71.62 85 GLY A N 1
ATOM 654 C CA . GLY A 1 85 ? 5.866 10.043 -8.377 1.00 71.62 85 GLY A CA 1
ATOM 655 C C . GLY A 1 85 ? 4.364 9.779 -8.303 1.00 71.62 85 GLY A C 1
ATOM 656 O O . GLY A 1 85 ? 3.680 9.802 -9.329 1.00 71.62 85 GLY A O 1
ATOM 657 N N . THR A 1 86 ? 3.856 9.562 -7.089 1.00 62.31 86 THR A N 1
ATOM 658 C CA . THR A 1 86 ? 2.423 9.392 -6.807 1.00 62.31 86 THR A CA 1
ATOM 659 C C . THR A 1 86 ? 1.896 10.549 -5.969 1.00 62.31 86 THR A C 1
ATOM 661 O O . THR A 1 86 ? 2.461 10.836 -4.912 1.00 62.31 86 THR A O 1
ATOM 664 N N . VAL A 1 87 ? 0.792 11.184 -6.377 1.00 57.75 87 VAL A N 1
ATOM 665 C CA . VAL A 1 87 ? 0.070 12.152 -5.531 1.00 57.75 87 VAL A CA 1
ATOM 666 C C . VAL A 1 87 ? -1.440 11.917 -5.591 1.00 57.75 87 VAL A C 1
ATOM 668 O O . VAL A 1 87 ? -2.000 11.564 -6.626 1.00 57.75 87 VAL A O 1
ATOM 671 N N . LYS A 1 88 ? -2.051 12.213 -4.438 1.00 49.81 88 LYS A N 1
ATOM 672 C CA . LYS A 1 88 ? -3.467 12.405 -4.103 1.00 49.81 88 LYS A CA 1
ATOM 673 C C . LYS A 1 88 ? -4.144 11.223 -3.399 1.00 49.81 88 LYS A C 1
ATOM 675 O O . LYS A 1 88 ? -4.597 10.259 -3.997 1.00 49.81 88 LYS A O 1
ATOM 680 N N . VAL A 1 89 ? -4.257 11.377 -2.083 1.00 53.28 89 VAL A N 1
ATOM 681 C CA . VAL A 1 89 ? -5.229 10.699 -1.225 1.00 53.28 89 VAL A CA 1
ATOM 682 C C . VAL A 1 89 ? -6.312 11.745 -0.946 1.00 53.28 89 VAL A C 1
ATOM 684 O O . VAL A 1 89 ? -5.972 12.839 -0.495 1.00 53.28 89 VAL A O 1
ATOM 687 N N . ASN A 1 90 ? -7.564 11.473 -1.327 1.00 52.44 90 ASN A N 1
ATOM 688 C CA . ASN A 1 90 ? -8.708 12.292 -0.901 1.00 52.44 90 ASN A CA 1
ATOM 689 C C . ASN A 1 90 ? -9.134 11.872 0.503 1.00 52.44 90 ASN A C 1
ATOM 691 O O . ASN A 1 90 ? -9.083 10.649 0.763 1.00 52.44 90 ASN A O 1
#

Foldseek 3Di:
DVVVVVVVVVVVVVPDPPPPPPQDVVNVVVVVCVVCVVVVVVLVVVLVVVPDDPLGSQPNLVSVQVVCVVVPADWDACPPNRRSDIDDGD

pLDDT: mean 80.69, std 16.58, range [44.44, 97.75]

Sequence (90 aa):
MKRLSLALTTALLLTQPALANENTWQEKVMSFVDQKASVYDIIALDIGRLAEIGYLEIQSSKRLSDHLKAEGFKVENGVANMPTGTVKVN

Secondary structure (DSSP, 8-state):
-HHHHHHHHHHHTT----------HHHHHHHHHHHHHHHHHHHHHHHHHH---TT--HHHHHHHHHHHHHTT--PEESGGG-TT-EE---

Radius of gyration: 27.15 Å; chains: 1; bounding box: 66×33×64 Å